Protein AF-A0A9E3D765-F1 (afdb_monomer_lite)

Secondary structure (DSSP, 8-state):
-EEEEE-TTT--EEEEEESSS-TTSEEEEEE--GGG---TTHHHHHHHHHHHHTT--TT--EEEEEEEEE-GGG--SSTTS--SSSSSSTT--EEEEEEEEEEE--

Radius of gyration: 13.29 Å; chains: 1; bounding box: 36×24×35 Å

Sequence (106 aa):
MLQAKCEGDDGDFHIDLADSADATTCAVVEVPNPTYISDTTLQPMVAAAEQTAKQLSPGDSITVSGQLFYDMTHGGGASPGGGRGKGYCAQSLWEVHPIFNISKNS

Foldseek 3Di:
DWDWDQDPPQRKIWIWDAPDLDLQRIEIEILGDLVPDPPPVQSVLSVVQVVVRVVDDPPWDKDWDADKDFACVQADDAPPGGDPDDDSNRNGRIYGPPTRDMDTDD

pLDDT: mean 82.21, std 12.6, range [52.28, 97.5]

Structure (mmCIF, N/CA/C/O backbone):
data_AF-A0A9E3D765-F1
#
_entry.id   AF-A0A9E3D765-F1
#
loop_
_atom_site.group_PDB
_atom_site.id
_atom_site.type_symbol
_atom_site.label_atom_id
_atom_site.label_alt_id
_atom_site.label_comp_id
_atom_site.label_asym_id
_atom_site.label_entity_id
_atom_site.label_seq_id
_atom_site.pdbx_PDB_ins_code
_atom_site.Cartn_x
_atom_site.Cartn_y
_atom_site.Cartn_z
_atom_site.occupanc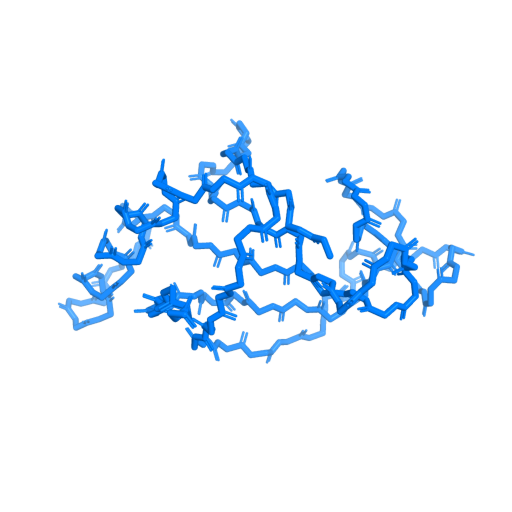y
_atom_site.B_iso_or_equiv
_atom_site.auth_seq_id
_atom_site.auth_comp_id
_atom_site.auth_asym_id
_atom_site.auth_atom_id
_atom_site.pdbx_PDB_model_num
ATOM 1 N N . MET A 1 1 ? 10.706 -4.260 7.281 1.00 52.28 1 MET A N 1
ATOM 2 C CA . MET A 1 1 ? 10.862 -2.821 7.602 1.00 52.28 1 MET A CA 1
ATOM 3 C C . MET A 1 1 ? 9.882 -2.031 6.750 1.00 52.28 1 MET A C 1
ATOM 5 O O . MET A 1 1 ? 9.736 -2.383 5.590 1.00 52.28 1 MET A O 1
ATOM 9 N N . LEU A 1 2 ? 9.208 -1.023 7.312 1.00 56.59 2 LEU A N 1
ATOM 10 C CA . LEU A 1 2 ? 8.271 -0.174 6.566 1.00 56.59 2 LEU A CA 1
ATOM 11 C C . LEU A 1 2 ? 8.946 1.142 6.159 1.00 56.59 2 LEU A C 1
ATOM 13 O O . LEU A 1 2 ? 9.566 1.782 7.008 1.00 56.59 2 LEU A O 1
ATOM 17 N N . GLN A 1 3 ? 8.814 1.554 4.899 1.00 64.38 3 GLN A N 1
ATOM 18 C CA . GLN A 1 3 ? 9.042 2.938 4.457 1.00 64.38 3 GLN A CA 1
ATOM 19 C C . GLN A 1 3 ? 7.765 3.450 3.796 1.00 64.38 3 GLN A C 1
ATOM 21 O O . GLN A 1 3 ? 7.102 2.683 3.113 1.00 64.38 3 GLN A O 1
ATOM 26 N N . ALA A 1 4 ? 7.408 4.715 4.017 1.00 62.38 4 ALA A N 1
ATOM 27 C CA . ALA A 1 4 ? 6.152 5.296 3.548 1.00 62.38 4 ALA A CA 1
ATOM 28 C C . ALA A 1 4 ? 6.368 6.727 3.035 1.00 62.38 4 ALA A C 1
ATOM 30 O O . ALA A 1 4 ? 6.980 7.539 3.736 1.00 62.38 4 ALA A O 1
ATOM 31 N N . LYS A 1 5 ? 5.868 7.043 1.835 1.00 71.19 5 LYS A N 1
ATOM 32 C CA . LYS A 1 5 ? 5.895 8.397 1.253 1.00 71.19 5 LYS A CA 1
ATOM 33 C C . LYS A 1 5 ? 4.769 8.600 0.236 1.00 71.19 5 LYS A C 1
ATOM 35 O O . LYS A 1 5 ? 4.377 7.664 -0.444 1.00 71.19 5 LYS A O 1
ATOM 40 N N . CYS A 1 6 ? 4.307 9.838 0.078 1.00 65.38 6 CYS A N 1
ATOM 41 C CA . CYS A 1 6 ? 3.569 10.227 -1.126 1.00 65.38 6 CYS A CA 1
ATOM 42 C C . CYS A 1 6 ? 4.545 10.348 -2.302 1.00 65.38 6 CYS A C 1
ATOM 44 O O . CYS A 1 6 ? 5.559 11.045 -2.169 1.00 65.38 6 CYS A O 1
ATOM 46 N N . GLU A 1 7 ? 4.245 9.728 -3.440 1.00 65.38 7 GLU A N 1
ATOM 47 C CA . GLU A 1 7 ? 4.958 10.004 -4.686 1.00 65.38 7 GLU A CA 1
ATOM 48 C C . GLU A 1 7 ? 4.422 11.290 -5.322 1.00 65.38 7 GLU A C 1
ATOM 50 O O . GLU A 1 7 ? 3.224 11.566 -5.349 1.00 65.38 7 GLU A O 1
ATOM 55 N N . GLY A 1 8 ? 5.340 12.138 -5.785 1.00 55.25 8 GLY A N 1
ATOM 56 C CA . GLY A 1 8 ? 5.008 13.471 -6.294 1.00 55.25 8 GLY A CA 1
ATOM 57 C C . GLY A 1 8 ? 4.442 13.494 -7.716 1.00 55.25 8 GLY A C 1
ATOM 58 O O . GLY A 1 8 ? 3.950 14.542 -8.130 1.00 55.25 8 GLY A O 1
ATOM 59 N N . ASP A 1 9 ? 4.529 12.382 -8.451 1.00 63.19 9 ASP A N 1
ATOM 60 C CA . ASP A 1 9 ? 4.222 12.333 -9.885 1.00 63.19 9 ASP A CA 1
ATOM 61 C C . ASP A 1 9 ? 2.773 11.871 -10.170 1.00 63.19 9 ASP A C 1
ATOM 63 O O . ASP A 1 9 ? 2.154 12.372 -11.109 1.00 63.19 9 ASP A O 1
ATOM 67 N N . ASP A 1 10 ? 2.198 10.995 -9.338 1.00 67.00 10 ASP A N 1
ATOM 68 C CA . ASP A 1 10 ? 0.809 10.495 -9.424 1.00 67.00 10 ASP A CA 1
ATOM 69 C C . ASP A 1 10 ? -0.035 10.812 -8.172 1.00 67.00 10 ASP A C 1
ATOM 71 O O . ASP A 1 10 ? -1.263 10.887 -8.255 1.00 67.00 10 ASP A O 1
ATOM 75 N N . GLY A 1 11 ? 0.601 11.133 -7.041 1.00 73.94 11 GLY A N 1
ATOM 76 C CA . GLY A 1 11 ? -0.072 11.449 -5.782 1.00 73.94 11 GLY A CA 1
ATOM 77 C C . GLY A 1 11 ? -0.453 10.218 -4.963 1.00 73.94 11 GLY A C 1
ATOM 78 O O . GLY A 1 11 ? -1.200 10.362 -3.990 1.00 73.94 11 GLY A O 1
ATOM 79 N N . ASP A 1 12 ? 0.058 9.046 -5.331 1.00 84.62 12 ASP A N 1
ATOM 80 C CA . ASP A 1 12 ? -0.191 7.803 -4.619 1.00 84.62 12 ASP A CA 1
ATOM 81 C C . ASP A 1 12 ? 0.685 7.716 -3.363 1.00 84.62 12 ASP A C 1
ATOM 83 O O . ASP A 1 12 ? 1.765 8.310 -3.253 1.00 84.62 12 ASP A O 1
ATOM 87 N N . PHE A 1 13 ? 0.194 7.008 -2.348 1.00 87.38 13 PHE A N 1
ATOM 88 C CA . PHE A 1 13 ? 0.931 6.772 -1.114 1.00 87.38 13 PHE A CA 1
ATOM 89 C C . PHE A 1 13 ? 1.648 5.426 -1.199 1.00 87.38 13 PHE A C 1
ATOM 91 O O . PHE A 1 13 ? 1.029 4.376 -1.019 1.00 87.38 13 PHE A O 1
ATOM 98 N N . HIS A 1 14 ? 2.954 5.467 -1.451 1.00 88.38 14 HIS A N 1
ATOM 99 C CA . HIS A 1 14 ? 3.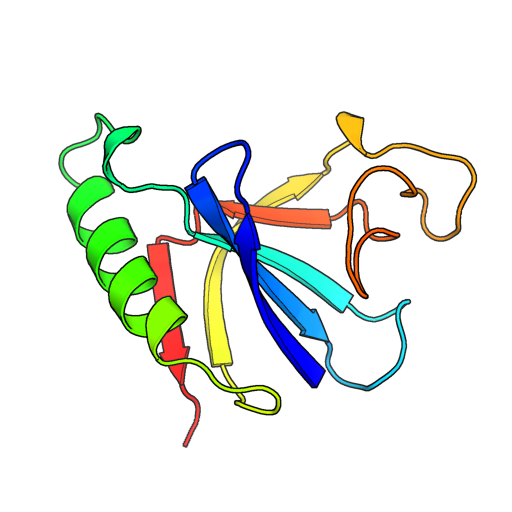816 4.294 -1.558 1.00 88.38 14 HIS A CA 1
ATOM 100 C C . HIS A 1 14 ? 4.267 3.807 -0.193 1.00 88.38 14 HIS A C 1
ATOM 102 O O . HIS A 1 14 ? 4.727 4.588 0.649 1.00 88.38 14 HIS A O 1
ATOM 108 N N . ILE A 1 15 ? 4.182 2.494 -0.004 1.00 88.00 15 ILE A N 1
ATOM 109 C CA . ILE A 1 15 ? 4.649 1.795 1.182 1.00 88.00 15 ILE A CA 1
ATOM 110 C C . ILE A 1 15 ? 5.524 0.617 0.739 1.00 88.00 15 ILE A C 1
ATOM 112 O O . ILE A 1 15 ? 5.055 -0.309 0.080 1.00 88.00 15 ILE A O 1
ATOM 116 N N . ASP A 1 16 ? 6.785 0.617 1.161 1.00 87.75 16 ASP A N 1
ATOM 117 C CA . ASP A 1 16 ? 7.657 -0.554 1.063 1.00 87.75 16 ASP A CA 1
ATOM 118 C C . ASP A 1 16 ? 7.336 -1.484 2.241 1.00 87.75 16 ASP A C 1
ATOM 120 O O . ASP A 1 16 ? 7.602 -1.136 3.398 1.00 87.75 16 ASP A O 1
ATOM 124 N N . LEU A 1 17 ? 6.761 -2.659 1.969 1.00 85.94 17 LEU A N 1
ATOM 125 C CA . LEU A 1 17 ? 6.439 -3.666 2.979 1.00 85.94 17 LEU A CA 1
ATOM 126 C C . LEU A 1 17 ? 7.439 -4.823 2.902 1.00 85.94 17 LEU A C 1
ATOM 128 O O . LEU A 1 17 ? 7.473 -5.566 1.926 1.00 85.94 17 LEU A O 1
ATOM 132 N N . ALA A 1 18 ? 8.235 -4.999 3.955 1.00 82.31 18 ALA A N 1
ATOM 133 C CA . ALA A 1 18 ? 9.206 -6.087 4.061 1.00 82.31 18 ALA A CA 1
ATOM 134 C C . ALA A 1 18 ? 9.099 -6.798 5.415 1.00 82.31 18 ALA A C 1
ATOM 136 O O . ALA A 1 18 ? 8.920 -6.140 6.449 1.00 82.31 18 ALA A O 1
ATOM 137 N N . ASP A 1 19 ? 9.291 -8.116 5.431 1.00 76.62 19 ASP A N 1
ATOM 138 C CA . ASP A 1 19 ? 9.378 -8.917 6.664 1.00 76.62 19 ASP A CA 1
ATOM 139 C C . ASP A 1 19 ? 10.695 -8.691 7.431 1.00 76.62 19 ASP A C 1
ATOM 141 O O . ASP A 1 19 ? 10.783 -8.897 8.641 1.00 76.62 19 ASP A O 1
ATOM 145 N N . SER A 1 20 ? 11.712 -8.195 6.732 1.00 69.94 20 SER A N 1
ATOM 146 C CA . SER A 1 20 ? 13.058 -7.966 7.233 1.00 69.94 20 SER A CA 1
ATOM 147 C C . SER A 1 20 ? 13.674 -6.729 6.568 1.00 69.94 20 SER A C 1
ATOM 149 O O . SER A 1 20 ? 12.967 -5.889 6.002 1.00 69.94 20 SER A O 1
ATOM 151 N N . ALA A 1 21 ? 14.985 -6.558 6.720 1.00 64.69 21 ALA A N 1
ATOM 152 C CA . ALA A 1 21 ? 15.779 -5.593 5.968 1.00 64.69 21 ALA A CA 1
ATOM 153 C C . ALA A 1 21 ? 16.480 -6.289 4.789 1.00 64.69 21 ALA A C 1
ATOM 155 O O . ALA A 1 21 ? 17.633 -5.983 4.508 1.00 64.69 21 ALA A O 1
ATOM 156 N N . ASP A 1 22 ? 15.805 -7.231 4.119 1.00 66.25 22 ASP A N 1
ATOM 157 C CA . ASP A 1 22 ? 16.229 -7.847 2.856 1.00 66.25 22 ASP A CA 1
ATOM 158 C C . ASP A 1 22 ? 15.300 -7.374 1.722 1.00 66.25 22 ASP A C 1
ATOM 160 O O . ASP A 1 22 ? 14.079 -7.373 1.860 1.00 66.25 22 ASP A O 1
ATOM 164 N N . ALA A 1 23 ? 15.884 -6.860 0.637 1.00 60.25 23 ALA A N 1
ATOM 165 C CA . ALA A 1 23 ? 15.156 -6.265 -0.485 1.00 60.25 23 ALA A CA 1
ATOM 166 C C . ALA A 1 23 ? 14.540 -7.338 -1.394 1.00 60.25 23 ALA A C 1
ATOM 168 O O . ALA A 1 23 ? 13.721 -7.036 -2.257 1.00 60.25 23 ALA A O 1
ATOM 169 N N . THR A 1 24 ? 14.923 -8.602 -1.196 1.00 66.62 24 THR A N 1
ATOM 170 C CA . THR A 1 24 ? 14.377 -9.749 -1.926 1.00 66.62 24 THR A CA 1
ATOM 171 C C . THR A 1 24 ? 13.093 -10.305 -1.307 1.00 66.62 24 THR A C 1
ATOM 173 O O . THR A 1 24 ? 12.388 -11.069 -1.964 1.00 66.62 24 THR A O 1
ATOM 176 N N . THR A 1 25 ? 12.752 -9.901 -0.078 1.00 76.12 25 THR A N 1
ATOM 177 C CA . THR A 1 25 ? 11.553 -10.342 0.657 1.00 76.12 25 THR A CA 1
ATOM 178 C C . THR A 1 25 ? 10.572 -9.195 0.895 1.00 76.12 25 THR A C 1
ATOM 180 O O . THR A 1 25 ? 9.955 -9.078 1.960 1.00 76.12 25 THR A O 1
ATOM 183 N N . CYS A 1 26 ? 10.431 -8.314 -0.095 1.00 79.75 26 CYS A N 1
ATOM 184 C CA . CYS A 1 26 ? 9.594 -7.137 0.044 1.00 79.75 26 CYS A CA 1
ATOM 185 C C . CYS A 1 26 ? 8.691 -6.871 -1.159 1.00 79.75 26 CYS A C 1
ATOM 187 O O . CYS A 1 26 ? 8.961 -7.312 -2.275 1.00 79.75 26 CYS A O 1
ATOM 189 N N . ALA A 1 27 ? 7.589 -6.174 -0.897 1.00 82.75 27 ALA A N 1
ATOM 190 C CA . ALA A 1 27 ? 6.581 -5.797 -1.874 1.00 82.75 27 ALA A CA 1
ATOM 191 C C . ALA A 1 27 ? 6.309 -4.296 -1.775 1.00 82.75 27 ALA A C 1
ATOM 193 O O . ALA A 1 27 ? 6.286 -3.736 -0.674 1.00 82.75 27 ALA A O 1
ATOM 194 N N . VAL A 1 28 ? 6.077 -3.664 -2.923 1.00 86.44 28 VAL A N 1
ATOM 195 C CA . VAL A 1 28 ? 5.534 -2.306 -2.973 1.00 86.44 28 VAL A CA 1
ATOM 196 C C . VAL A 1 28 ? 4.020 -2.415 -2.827 1.00 86.44 28 VAL A C 1
ATOM 198 O O . VAL A 1 28 ? 3.376 -3.256 -3.461 1.00 86.44 28 VAL A O 1
ATOM 201 N N . VAL A 1 29 ? 3.443 -1.608 -1.945 1.00 90.81 29 VAL A N 1
ATOM 202 C CA . VAL A 1 29 ? 1.992 -1.495 -1.809 1.00 90.81 29 VAL A CA 1
ATOM 203 C C . VAL A 1 29 ? 1.603 -0.028 -1.847 1.00 90.81 29 VAL A C 1
ATOM 205 O O . VAL A 1 29 ? 2.255 0.807 -1.219 1.00 90.81 29 VAL A O 1
ATOM 208 N N . GLU A 1 30 ? 0.546 0.293 -2.586 1.00 91.50 30 GLU A N 1
ATOM 209 C CA . GLU A 1 30 ? 0.222 1.683 -2.905 1.00 91.50 30 GLU A CA 1
ATOM 210 C C . GLU A 1 30 ? -1.247 1.974 -2.617 1.00 91.50 30 GLU A C 1
ATOM 212 O O . GLU A 1 30 ? -2.160 1.241 -3.020 1.00 91.50 30 GLU A O 1
ATOM 217 N N . VAL A 1 31 ? -1.480 3.063 -1.886 1.00 93.81 31 VAL A N 1
ATOM 218 C CA . VAL A 1 31 ? -2.817 3.639 -1.755 1.00 93.81 31 VAL A CA 1
ATOM 219 C C . VAL A 1 31 ? -2.964 4.690 -2.844 1.00 93.81 31 VAL A C 1
ATOM 221 O O . VAL A 1 31 ? -2.285 5.717 -2.757 1.00 93.81 31 VAL A O 1
ATOM 224 N N . PRO A 1 32 ? -3.835 4.485 -3.842 1.00 92.31 32 PRO A N 1
ATOM 225 C CA . PRO A 1 32 ? -4.008 5.481 -4.881 1.00 92.31 32 PRO A CA 1
ATOM 226 C C . PRO A 1 32 ? -4.614 6.764 -4.325 1.00 92.31 32 PRO A C 1
ATOM 228 O O . PRO A 1 32 ? -5.382 6.745 -3.355 1.00 92.31 32 PRO A O 1
ATOM 231 N N . ASN A 1 33 ? -4.353 7.879 -4.998 1.00 90.75 33 ASN A N 1
ATOM 232 C CA . ASN A 1 33 ? -5.053 9.121 -4.722 1.00 90.75 33 ASN A CA 1
ATOM 233 C C . ASN A 1 33 ? -6.574 8.925 -4.939 1.00 90.75 33 ASN A C 1
ATOM 235 O O . ASN A 1 33 ? -7.018 8.680 -6.069 1.00 90.75 33 ASN A O 1
ATOM 239 N N . PRO A 1 34 ? -7.414 9.091 -3.894 1.00 91.50 34 PRO A N 1
ATOM 240 C CA . PRO A 1 34 ? -8.849 8.817 -3.985 1.00 91.50 34 PRO A CA 1
ATOM 241 C C . PRO A 1 34 ? -9.586 9.671 -5.024 1.00 91.50 34 PRO A C 1
ATOM 243 O O . PRO A 1 34 ? -10.707 9.338 -5.400 1.00 91.50 34 PRO A O 1
ATOM 246 N N . THR A 1 35 ? -9.000 10.785 -5.479 1.00 91.12 35 THR A N 1
ATOM 247 C CA . THR A 1 35 ? -9.599 11.653 -6.506 1.00 91.12 35 THR A CA 1
ATOM 248 C C . THR A 1 35 ? -9.635 11.020 -7.897 1.00 91.12 35 THR A C 1
ATOM 250 O O . THR A 1 35 ? -10.459 11.429 -8.714 1.00 91.12 35 THR A O 1
ATOM 253 N N . TYR A 1 36 ? -8.812 9.997 -8.160 1.00 89.94 36 TYR A N 1
ATOM 254 C CA . TYR A 1 36 ? -8.818 9.258 -9.427 1.00 89.94 36 TYR A CA 1
ATOM 255 C C . TYR A 1 36 ? -9.763 8.049 -9.428 1.00 89.94 36 TYR A C 1
ATOM 257 O O . TYR A 1 36 ? -9.918 7.389 -10.456 1.00 89.94 36 TYR A O 1
ATOM 265 N N . ILE A 1 37 ? -10.440 7.763 -8.310 1.00 91.94 37 ILE A N 1
ATOM 266 C CA . ILE A 1 37 ? -11.376 6.641 -8.200 1.00 91.94 37 ILE A CA 1
ATOM 267 C C . ILE A 1 37 ? -12.802 7.134 -8.427 1.00 91.94 37 ILE A C 1
ATOM 269 O O . ILE A 1 37 ? -13.377 7.839 -7.601 1.00 91.94 37 ILE A O 1
ATOM 273 N N . SER A 1 38 ? -13.392 6.725 -9.550 1.00 95.25 38 SER A N 1
ATOM 274 C CA . SER A 1 38 ? -14.784 7.038 -9.898 1.00 95.25 38 SER A CA 1
ATOM 275 C C . SER A 1 38 ? -15.805 6.092 -9.261 1.00 95.25 38 SER A C 1
ATOM 277 O O . SER A 1 38 ? -16.982 6.440 -9.160 1.00 95.25 38 SER A O 1
ATOM 279 N N . ASP A 1 39 ? -15.374 4.904 -8.830 1.00 96.19 39 ASP A N 1
ATOM 280 C CA . ASP A 1 39 ? -16.235 3.927 -8.169 1.00 96.19 39 ASP A CA 1
ATOM 281 C C . ASP A 1 39 ? -16.641 4.425 -6.773 1.00 96.19 39 ASP A C 1
ATOM 283 O O . ASP A 1 39 ? -15.816 4.567 -5.870 1.00 96.19 39 ASP A O 1
ATOM 287 N N . THR A 1 40 ? -17.938 4.675 -6.586 1.00 96.25 40 THR A N 1
ATOM 288 C CA . THR A 1 40 ? -18.486 5.269 -5.358 1.00 96.25 40 THR A CA 1
ATOM 289 C C . THR A 1 40 ? -18.427 4.354 -4.136 1.00 96.25 40 THR A C 1
ATOM 291 O O . THR A 1 40 ? -18.629 4.822 -3.018 1.00 96.25 40 THR A O 1
ATOM 294 N N . THR A 1 41 ? -18.194 3.056 -4.325 1.00 95.56 41 THR A N 1
ATOM 295 C CA . THR A 1 41 ? -18.036 2.088 -3.236 1.00 95.56 41 THR A CA 1
ATOM 296 C C . THR A 1 41 ? -16.572 1.966 -2.832 1.00 95.56 41 THR A C 1
ATOM 298 O O . THR A 1 41 ? -16.269 1.975 -1.641 1.00 95.56 41 THR A O 1
ATOM 301 N N . LEU A 1 42 ? -15.660 1.908 -3.802 1.00 94.75 42 LEU A N 1
ATOM 302 C CA . LEU A 1 42 ? -14.226 1.779 -3.554 1.00 94.75 42 LEU A CA 1
ATOM 303 C C . LEU A 1 42 ? -13.599 3.086 -3.053 1.00 94.75 42 LEU A C 1
ATOM 305 O O . LEU A 1 42 ? -12.755 3.058 -2.158 1.00 94.75 42 LEU A O 1
ATOM 309 N N . GLN A 1 43 ? -14.026 4.229 -3.594 1.00 96.31 43 GLN A N 1
ATOM 310 C CA . GLN A 1 43 ? -13.466 5.540 -3.262 1.00 96.31 43 GLN A CA 1
ATOM 311 C C . GLN A 1 43 ? -13.415 5.827 -1.749 1.00 96.31 43 GLN A C 1
ATOM 313 O O . GLN A 1 43 ? -12.332 6.169 -1.268 1.00 96.31 43 GLN A O 1
ATOM 318 N N . PRO A 1 44 ? -14.499 5.654 -0.961 1.00 97.44 44 PRO A N 1
ATOM 319 C CA . PRO A 1 44 ? -14.443 5.929 0.475 1.00 97.44 44 PRO A CA 1
ATOM 320 C C . PRO A 1 44 ? -13.525 4.961 1.233 1.00 97.44 44 PRO A C 1
ATOM 322 O O . PRO A 1 44 ? -12.933 5.348 2.240 1.00 97.44 44 PRO A O 1
ATOM 325 N N . MET A 1 45 ? -13.374 3.721 0.756 1.00 97.50 45 MET A N 1
ATOM 326 C CA . MET A 1 45 ? -12.473 2.734 1.362 1.00 97.50 45 MET A CA 1
ATOM 327 C C . MET A 1 45 ? -11.011 3.136 1.160 1.00 97.50 45 MET A C 1
ATOM 329 O O . MET A 1 45 ? -10.237 3.179 2.114 1.00 97.50 45 MET A O 1
ATOM 333 N N . VAL A 1 46 ? -10.652 3.524 -0.065 1.00 96.44 46 VAL A N 1
ATOM 334 C CA . VAL A 1 46 ? -9.315 4.042 -0.377 1.00 96.44 46 VAL A CA 1
ATOM 335 C C . VAL A 1 46 ? -9.044 5.345 0.370 1.00 96.44 46 VAL A C 1
ATOM 337 O O . VAL A 1 46 ? -7.970 5.498 0.939 1.00 96.44 46 VAL A O 1
ATOM 340 N N . ALA A 1 47 ? -10.015 6.258 0.456 1.00 95.38 47 ALA A N 1
ATOM 341 C CA . ALA A 1 47 ? -9.858 7.488 1.231 1.00 95.38 47 ALA A CA 1
ATOM 342 C C . ALA A 1 47 ? -9.563 7.200 2.711 1.00 95.38 47 ALA A C 1
ATOM 344 O O . ALA A 1 47 ? -8.694 7.840 3.300 1.00 95.38 47 ALA A O 1
ATOM 345 N N . ALA A 1 48 ? -10.234 6.213 3.313 1.00 96.50 48 ALA A N 1
ATOM 346 C CA . ALA A 1 48 ? -9.932 5.781 4.675 1.00 96.50 48 ALA A CA 1
ATOM 347 C C . ALA A 1 48 ? -8.525 5.166 4.788 1.00 96.50 48 ALA A C 1
ATOM 349 O O . ALA A 1 48 ? -7.774 5.531 5.694 1.00 96.50 48 ALA A O 1
ATOM 350 N N . ALA A 1 49 ? -8.145 4.294 3.847 1.00 95.94 49 ALA A N 1
ATOM 351 C CA . ALA A 1 49 ? -6.807 3.709 3.790 1.00 95.94 49 ALA A CA 1
ATOM 352 C C . ALA A 1 49 ? -5.716 4.785 3.665 1.00 95.94 49 ALA A C 1
ATOM 354 O O . ALA A 1 49 ? -4.704 4.705 4.354 1.00 95.94 49 ALA A O 1
ATOM 355 N N . GLU A 1 50 ? -5.943 5.829 2.866 1.00 94.31 50 GLU A N 1
ATOM 356 C CA . GLU A 1 50 ? -5.016 6.949 2.678 1.00 94.31 50 GLU A CA 1
ATOM 357 C C . GLU A 1 50 ? -4.799 7.719 3.992 1.00 94.31 50 GLU A C 1
ATOM 359 O O . GLU A 1 50 ? -3.669 8.065 4.342 1.00 94.31 50 GLU A O 1
ATOM 364 N N . GLN A 1 51 ? -5.865 7.942 4.770 1.00 94.12 51 GLN A N 1
ATOM 365 C CA . GLN A 1 51 ? -5.749 8.565 6.093 1.00 94.12 51 GLN A CA 1
ATOM 366 C C . GLN A 1 51 ? -4.938 7.703 7.066 1.00 94.12 51 GLN A C 1
ATOM 368 O O . GLN A 1 51 ? -4.132 8.242 7.825 1.00 94.12 51 GLN A O 1
ATOM 373 N N . THR A 1 52 ? -5.108 6.378 7.040 1.00 94.31 52 THR A N 1
ATOM 374 C CA . THR A 1 52 ? -4.285 5.462 7.844 1.00 94.31 52 THR A CA 1
ATOM 375 C C . THR A 1 52 ? -2.832 5.458 7.375 1.00 94.31 52 THR A C 1
ATOM 377 O O . THR A 1 52 ? -1.928 5.521 8.207 1.00 94.31 52 THR A O 1
ATOM 380 N N . ALA A 1 53 ? -2.600 5.440 6.061 1.00 91.69 53 ALA A N 1
ATOM 381 C CA . ALA A 1 53 ? -1.275 5.434 5.449 1.00 91.69 53 ALA A CA 1
ATOM 382 C C . ALA A 1 53 ? -0.446 6.657 5.879 1.00 91.69 53 ALA A C 1
ATOM 384 O O . ALA A 1 53 ? 0.692 6.519 6.327 1.00 91.69 53 ALA A O 1
ATOM 385 N N . LYS A 1 54 ? -1.066 7.846 5.880 1.00 90.19 54 LYS A N 1
ATOM 386 C CA . LYS A 1 54 ? -0.469 9.111 6.352 1.00 90.19 54 LYS A CA 1
ATOM 387 C C . LYS A 1 54 ? -0.043 9.097 7.826 1.00 90.19 54 LYS A C 1
ATOM 389 O O . LYS A 1 54 ? 0.727 9.958 8.241 1.00 90.19 54 LYS A O 1
ATOM 394 N N . GLN A 1 55 ? -0.544 8.152 8.621 1.00 91.88 55 GLN A N 1
ATOM 395 C CA . GLN A 1 55 ? -0.213 7.991 10.040 1.00 91.88 55 GLN A CA 1
ATOM 396 C C . GLN A 1 55 ? 0.789 6.857 10.296 1.00 91.88 55 GLN A C 1
ATOM 398 O O . GLN A 1 55 ? 1.119 6.580 11.456 1.00 91.88 55 GLN A O 1
ATOM 403 N N . LEU A 1 56 ? 1.242 6.153 9.257 1.00 89.88 56 LEU A N 1
ATOM 404 C CA . LEU A 1 56 ? 2.254 5.112 9.393 1.00 89.88 56 LEU A CA 1
ATOM 405 C C . LEU A 1 56 ? 3.624 5.728 9.680 1.00 89.88 56 LEU A C 1
ATOM 407 O O . LEU A 1 56 ? 3.960 6.815 9.217 1.00 89.88 56 LEU A O 1
ATOM 411 N N . SER A 1 57 ? 4.423 5.014 10.458 1.00 88.31 57 SER A N 1
ATOM 412 C CA . SER A 1 57 ? 5.816 5.339 10.742 1.00 88.31 57 SER A CA 1
ATOM 413 C C . SER A 1 57 ? 6.714 4.164 10.370 1.00 88.31 57 SER A C 1
ATOM 415 O O . SER A 1 57 ? 6.281 3.010 10.453 1.00 88.31 57 SER A O 1
ATOM 417 N N . PRO A 1 58 ? 7.975 4.414 9.973 1.00 84.00 58 PRO A N 1
ATOM 418 C CA . PRO A 1 58 ? 8.907 3.334 9.703 1.00 84.00 58 PRO A CA 1
ATOM 419 C C . PRO A 1 58 ? 9.014 2.353 10.873 1.00 84.00 58 PRO A C 1
ATOM 421 O O . PRO A 1 58 ? 9.238 2.755 12.012 1.00 84.00 58 PRO A O 1
ATOM 424 N N . GLY A 1 59 ? 8.861 1.063 10.575 1.00 83.06 59 GLY A N 1
ATOM 425 C CA . GLY A 1 59 ? 8.856 -0.009 11.576 1.00 83.06 59 GLY A CA 1
ATOM 426 C C . GLY A 1 59 ? 7.471 -0.424 12.078 1.00 83.06 59 GLY A C 1
ATOM 427 O O . GLY A 1 59 ? 7.383 -1.452 12.747 1.00 83.06 59 GLY A O 1
ATOM 428 N N . ASP A 1 60 ? 6.404 0.297 11.719 1.00 88.88 60 ASP A N 1
ATOM 429 C CA . ASP A 1 60 ? 5.038 -0.148 11.999 1.00 88.88 60 ASP A CA 1
ATOM 430 C C . ASP A 1 60 ? 4.769 -1.519 11.363 1.00 88.88 60 ASP A C 1
ATOM 432 O O . ASP A 1 60 ? 5.084 -1.764 10.195 1.00 88.88 60 ASP A O 1
ATOM 436 N N . SER A 1 61 ? 4.145 -2.406 12.139 1.00 90.12 61 SER A N 1
ATOM 437 C CA . SER A 1 61 ? 3.594 -3.660 11.634 1.00 90.12 61 SER A CA 1
ATOM 438 C C . SER A 1 61 ? 2.174 -3.403 11.153 1.00 90.12 61 SER A C 1
ATOM 440 O O . SER A 1 61 ? 1.337 -2.906 11.909 1.00 90.12 61 SER A O 1
ATOM 442 N N . ILE A 1 62 ? 1.897 -3.719 9.891 1.00 91.88 62 ILE A N 1
ATOM 443 C CA . ILE A 1 62 ? 0.595 -3.478 9.273 1.00 91.88 62 ILE A CA 1
ATOM 444 C C . ILE A 1 62 ? 0.105 -4.714 8.531 1.00 91.88 62 ILE A C 1
ATOM 446 O O . ILE A 1 62 ? 0.887 -5.554 8.091 1.00 91.88 62 ILE A O 1
ATOM 450 N N . THR A 1 63 ? -1.206 -4.783 8.360 1.00 94.12 63 THR A N 1
ATOM 451 C CA . THR A 1 63 ? -1.875 -5.667 7.411 1.00 94.12 63 THR A CA 1
ATOM 452 C C . THR A 1 63 ? -2.570 -4.795 6.376 1.00 94.12 63 THR A C 1
ATOM 454 O O . THR A 1 63 ? -3.204 -3.798 6.726 1.00 94.12 63 THR A O 1
ATOM 457 N N . VAL A 1 64 ? -2.453 -5.165 5.103 1.00 94.38 64 VAL A N 1
ATOM 458 C CA . VAL A 1 64 ? -3.078 -4.443 3.991 1.00 94.38 64 VAL A CA 1
ATOM 459 C C . VAL A 1 64 ? -4.025 -5.357 3.223 1.00 94.38 64 VAL A C 1
ATOM 461 O O . VAL A 1 64 ? -3.871 -6.579 3.220 1.00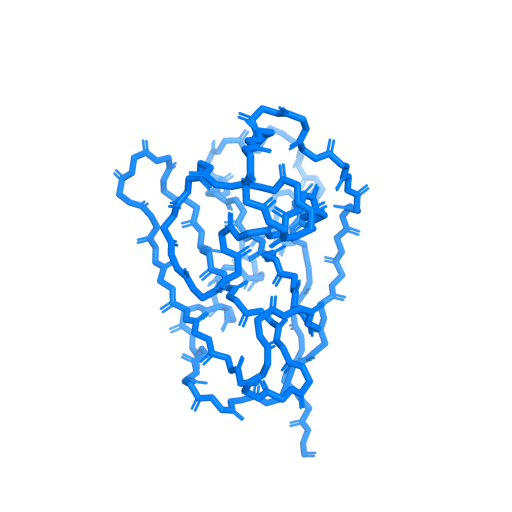 94.38 64 VAL A O 1
ATOM 464 N N . SER A 1 65 ? -5.024 -4.776 2.569 1.00 96.31 65 SER A N 1
ATOM 465 C CA . SER A 1 65 ? -5.863 -5.479 1.596 1.00 96.31 65 SER A CA 1
ATOM 466 C C . SER A 1 65 ? -5.972 -4.656 0.324 1.00 96.31 65 SER A C 1
ATOM 468 O O . SER A 1 65 ? -6.222 -3.449 0.369 1.00 96.31 65 SER A O 1
ATOM 470 N N . GLY A 1 66 ? -5.789 -5.328 -0.805 1.00 94.94 66 GLY A N 1
ATOM 471 C CA . GLY A 1 66 ? -5.791 -4.716 -2.121 1.00 94.94 66 GLY A CA 1
ATOM 472 C C . GLY A 1 66 ? -5.713 -5.756 -3.227 1.00 94.94 66 GLY A C 1
ATOM 473 O O . GLY A 1 66 ? -5.800 -6.962 -2.973 1.00 94.94 66 GLY A O 1
ATOM 474 N N . GLN A 1 67 ? -5.551 -5.279 -4.455 1.00 93.69 67 GLN A N 1
ATOM 475 C CA . GLN A 1 67 ? -5.360 -6.131 -5.621 1.00 93.69 67 GLN A CA 1
ATOM 476 C C . GLN A 1 67 ? -3.871 -6.369 -5.871 1.00 93.69 67 GLN A C 1
ATOM 478 O O . GLN A 1 67 ? -3.121 -5.423 -6.074 1.00 93.69 67 GLN A O 1
ATOM 483 N N . LEU A 1 68 ? -3.456 -7.636 -5.880 1.00 91.81 68 LEU A N 1
ATOM 484 C CA . LEU A 1 68 ? -2.113 -8.031 -6.303 1.00 91.81 68 LEU A CA 1
ATOM 485 C C . LEU A 1 68 ? -2.045 -8.054 -7.834 1.00 91.81 68 LEU A C 1
ATOM 487 O O . LEU A 1 68 ? -2.892 -8.680 -8.480 1.00 91.81 68 LEU A O 1
ATOM 491 N N . PHE A 1 69 ? -1.013 -7.448 -8.409 1.00 87.56 69 PHE A N 1
ATOM 492 C CA . PHE A 1 69 ? -0.675 -7.611 -9.820 1.00 87.56 69 PHE A CA 1
ATOM 493 C C . PHE A 1 69 ? 0.837 -7.678 -10.022 1.00 87.56 69 PHE A C 1
ATOM 495 O O . PHE A 1 69 ? 1.636 -7.443 -9.116 1.00 87.56 69 PHE A O 1
ATOM 502 N N . TYR A 1 70 ? 1.206 -8.084 -11.231 1.00 86.62 70 TYR A N 1
ATOM 503 C CA . TYR A 1 70 ? 2.584 -8.185 -11.670 1.00 86.62 70 TYR A CA 1
ATOM 504 C C . TYR A 1 70 ? 2.879 -7.032 -12.624 1.00 86.62 70 TYR A C 1
ATOM 506 O O . TYR A 1 70 ? 2.346 -7.005 -13.740 1.00 86.62 70 TYR A O 1
ATOM 514 N N . ASP A 1 71 ? 3.696 -6.079 -12.189 1.00 81.25 71 ASP A N 1
ATOM 515 C CA . ASP A 1 71 ? 3.988 -4.884 -12.963 1.00 81.25 71 ASP A CA 1
ATOM 516 C C . ASP A 1 71 ? 5.197 -5.073 -13.887 1.00 81.25 71 ASP A C 1
ATOM 518 O O . ASP A 1 71 ? 6.340 -4.738 -13.579 1.00 81.25 71 ASP A O 1
ATOM 522 N N . MET A 1 72 ? 4.940 -5.566 -15.098 1.00 79.06 72 MET A N 1
ATOM 523 C CA . MET A 1 72 ? 5.980 -5.663 -16.128 1.00 79.06 72 MET A CA 1
ATOM 524 C C . MET A 1 72 ? 6.503 -4.307 -16.610 1.00 79.06 72 MET A C 1
ATOM 526 O O . MET A 1 72 ? 7.553 -4.270 -17.256 1.00 79.06 72 MET A O 1
ATOM 530 N N . THR A 1 73 ? 5.823 -3.193 -16.325 1.00 75.56 73 THR A N 1
ATOM 531 C CA . THR A 1 73 ? 6.332 -1.863 -16.687 1.00 75.56 73 THR A CA 1
ATOM 532 C C . THR A 1 73 ? 7.544 -1.455 -15.846 1.00 75.56 73 THR A C 1
ATOM 534 O O . THR A 1 73 ? 8.340 -0.621 -16.303 1.00 75.56 73 THR A O 1
ATOM 537 N N . HIS A 1 74 ? 7.724 -2.115 -14.693 1.00 71.38 74 HIS A N 1
ATOM 538 C CA . HIS A 1 74 ? 8.896 -2.060 -13.824 1.00 71.38 74 HIS A CA 1
ATOM 539 C C . HIS A 1 74 ? 10.020 -3.038 -14.215 1.00 71.38 74 HIS A C 1
ATOM 541 O O . HIS A 1 74 ? 11.110 -2.981 -13.639 1.00 71.38 74 HIS A O 1
ATOM 547 N N . GLY A 1 75 ? 9.794 -3.877 -15.234 1.00 70.94 75 GLY A N 1
ATOM 548 C CA . GLY A 1 75 ? 10.745 -4.863 -15.748 1.00 70.94 75 GLY A CA 1
ATOM 549 C C . GLY A 1 75 ? 12.125 -4.283 -16.077 1.00 70.94 75 GLY A C 1
ATOM 550 O O . GLY A 1 75 ? 12.251 -3.311 -16.825 1.00 70.94 75 GLY A O 1
ATOM 551 N N . GLY A 1 76 ? 13.176 -4.915 -15.558 1.00 71.38 76 GLY A N 1
ATOM 552 C CA . GLY A 1 76 ? 14.569 -4.525 -15.733 1.00 71.38 76 GLY A CA 1
ATOM 553 C C 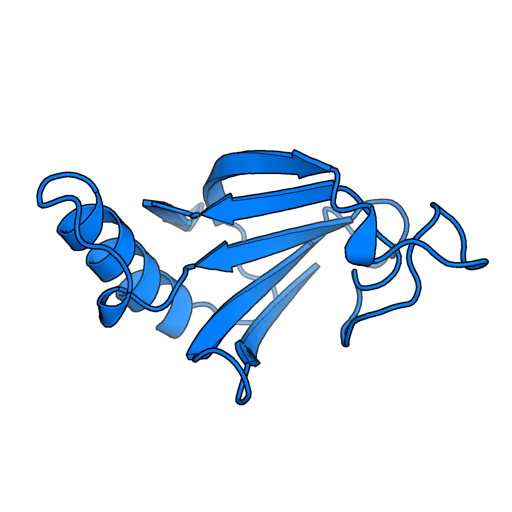. GLY A 1 76 ? 15.545 -5.680 -15.492 1.00 71.38 76 GLY A C 1
ATOM 554 O O . GLY A 1 76 ? 15.164 -6.830 -15.290 1.00 71.38 76 GLY A O 1
ATOM 555 N N . GLY A 1 77 ? 16.844 -5.382 -15.568 1.00 68.38 77 GLY A N 1
ATOM 556 C CA . GLY A 1 77 ? 17.909 -6.375 -15.376 1.00 68.38 77 GLY A CA 1
ATOM 557 C C . GLY A 1 77 ? 18.293 -6.633 -13.914 1.00 68.38 77 GLY A C 1
ATOM 558 O O . GLY A 1 77 ? 19.205 -7.422 -13.671 1.00 68.38 77 GLY A O 1
ATOM 559 N N . ALA A 1 78 ? 17.669 -5.951 -12.947 1.00 67.25 78 ALA A N 1
ATOM 560 C CA . ALA A 1 78 ? 17.940 -6.175 -11.529 1.00 67.25 78 ALA A CA 1
ATOM 561 C C . ALA A 1 78 ? 17.194 -7.426 -11.046 1.00 67.25 78 ALA A C 1
ATOM 563 O O . ALA A 1 78 ? 16.098 -7.707 -11.507 1.00 67.25 78 ALA A O 1
ATOM 564 N N . SER A 1 79 ? 17.764 -8.180 -10.109 1.00 57.22 79 SER A N 1
ATOM 565 C CA . SER A 1 79 ? 17.068 -9.296 -9.449 1.00 57.22 79 SER A CA 1
ATOM 566 C C . SER A 1 79 ? 16.097 -8.745 -8.397 1.00 57.22 79 SER A C 1
ATOM 568 O O . SER A 1 79 ? 16.544 -7.878 -7.650 1.00 57.22 79 SER A O 1
ATOM 570 N N . PRO A 1 80 ? 14.841 -9.226 -8.256 1.00 59.66 80 PRO A N 1
ATOM 571 C CA . PRO A 1 80 ? 14.163 -10.355 -8.929 1.00 59.66 80 PRO A CA 1
ATOM 572 C C . PRO A 1 80 ? 13.490 -10.064 -10.288 1.00 59.66 80 PRO A C 1
ATOM 574 O O . PRO A 1 80 ? 12.760 -10.910 -10.800 1.00 59.66 80 PRO A O 1
ATOM 577 N N . GLY A 1 81 ? 13.721 -8.906 -10.892 1.00 56.09 81 GLY A N 1
ATOM 578 C CA . GLY A 1 81 ? 13.247 -8.576 -12.239 1.00 56.09 81 GLY A CA 1
ATOM 579 C C . GLY A 1 81 ? 12.848 -7.112 -12.417 1.00 56.09 81 GLY A C 1
ATOM 580 O O . GLY A 1 81 ? 12.510 -6.733 -13.533 1.00 56.09 81 GLY A O 1
ATOM 581 N N . GLY A 1 82 ? 12.861 -6.307 -11.347 1.00 67.81 82 GLY A N 1
ATOM 582 C CA . GLY A 1 82 ? 12.546 -4.876 -11.367 1.00 67.81 82 GLY A CA 1
ATOM 583 C C . GLY A 1 82 ? 13.711 -3.975 -11.792 1.00 67.81 82 GLY A C 1
ATOM 584 O O . GLY A 1 82 ? 14.659 -4.396 -12.465 1.00 67.81 82 GLY A O 1
ATOM 585 N N . GLY A 1 83 ? 13.667 -2.711 -11.363 1.00 65.25 83 GLY A N 1
ATOM 586 C CA . GLY A 1 83 ? 14.729 -1.725 -11.613 1.00 65.25 83 GLY A CA 1
ATOM 587 C C . GLY A 1 83 ? 14.254 -0.390 -12.186 1.00 65.25 83 GLY A C 1
ATOM 588 O O . GLY A 1 83 ? 15.055 0.538 -12.313 1.00 65.25 83 GLY A O 1
ATOM 589 N N . ARG A 1 84 ? 12.965 -0.270 -12.505 1.00 65.38 84 ARG A N 1
ATOM 590 C CA . ARG A 1 84 ? 12.270 1.024 -12.556 1.00 65.38 84 ARG A CA 1
ATOM 591 C C . ARG A 1 84 ? 11.740 1.333 -11.140 1.00 65.38 84 ARG A C 1
ATOM 593 O O . ARG A 1 84 ? 11.658 0.420 -10.337 1.00 65.38 84 ARG A O 1
ATOM 600 N N . GLY A 1 85 ? 11.446 2.583 -10.789 1.00 66.94 85 GLY A N 1
ATOM 601 C CA . GLY A 1 85 ? 10.942 2.939 -9.447 1.00 66.94 85 GLY A CA 1
ATOM 602 C C . GLY A 1 85 ? 12.011 3.425 -8.453 1.00 66.94 85 GLY A C 1
ATOM 603 O O . GLY A 1 85 ? 13.212 3.428 -8.735 1.00 66.94 85 GLY A O 1
ATOM 604 N N . LYS A 1 86 ? 11.566 3.925 -7.294 1.00 67.56 86 LYS A N 1
ATOM 605 C CA . LYS A 1 86 ? 12.418 4.500 -6.237 1.00 67.56 86 LYS A CA 1
ATOM 606 C C . LYS A 1 86 ? 12.033 3.897 -4.893 1.00 67.56 86 LYS A C 1
ATOM 608 O O . LYS A 1 86 ? 10.886 4.021 -4.494 1.00 67.56 86 LYS A O 1
ATOM 613 N N . GLY A 1 87 ? 12.997 3.372 -4.148 1.00 69.44 87 GLY A N 1
ATOM 614 C CA . GLY A 1 87 ? 12.743 2.851 -2.807 1.00 69.44 87 GLY A CA 1
ATOM 615 C C . GLY A 1 87 ? 13.496 1.562 -2.551 1.00 69.44 87 GLY A C 1
ATOM 616 O O . GLY A 1 87 ? 14.315 1.130 -3.366 1.00 69.44 87 GLY A O 1
ATOM 617 N N . TYR A 1 88 ? 13.216 0.967 -1.401 1.00 73.56 88 TYR A N 1
ATOM 618 C CA . TYR A 1 88 ? 13.831 -0.279 -0.981 1.00 73.56 88 TYR A CA 1
ATOM 619 C C . TYR A 1 88 ? 13.324 -1.466 -1.811 1.00 73.56 88 TYR A C 1
ATOM 621 O O . TY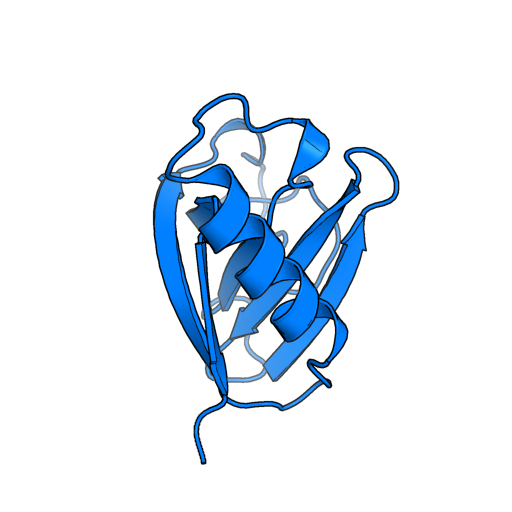R A 1 88 ? 14.098 -2.366 -2.133 1.00 73.56 88 TYR A O 1
ATOM 629 N N . CYS A 1 89 ? 12.054 -1.418 -2.226 1.00 76.69 89 CYS A N 1
ATOM 630 C CA . CYS A 1 89 ? 11.381 -2.500 -2.945 1.00 76.69 89 CYS A CA 1
ATOM 631 C C . CYS A 1 89 ? 11.252 -2.295 -4.452 1.00 76.69 89 CYS A C 1
ATOM 633 O O . CYS A 1 89 ? 10.615 -3.105 -5.116 1.00 76.69 89 CYS A O 1
ATOM 635 N N . ALA A 1 90 ? 11.933 -1.296 -5.023 1.00 74.00 90 ALA A N 1
ATOM 636 C CA . ALA A 1 90 ? 11.920 -1.005 -6.465 1.00 74.00 90 ALA A CA 1
ATOM 637 C C . ALA A 1 90 ? 12.477 -2.143 -7.357 1.00 74.00 90 ALA A C 1
ATOM 639 O O . ALA A 1 90 ? 12.457 -2.068 -8.585 1.00 74.00 90 ALA A O 1
ATOM 640 N N . GLN A 1 91 ? 13.033 -3.196 -6.754 1.00 76.00 91 GLN A N 1
ATOM 641 C CA . GLN A 1 91 ? 13.469 -4.401 -7.460 1.00 76.00 91 GLN A CA 1
ATOM 642 C C . GLN A 1 9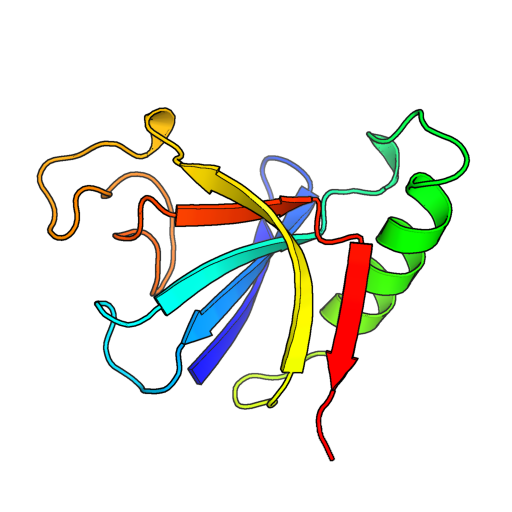1 ? 12.357 -5.457 -7.580 1.00 76.00 91 GLN A C 1
ATOM 644 O O . GLN A 1 91 ? 12.485 -6.368 -8.402 1.00 76.00 91 GLN A O 1
ATOM 649 N N . SER A 1 92 ? 11.283 -5.343 -6.792 1.00 77.88 92 SER A N 1
ATOM 650 C CA . SER A 1 92 ? 10.102 -6.199 -6.901 1.00 77.88 92 SER A CA 1
ATOM 651 C C . SER A 1 92 ? 9.337 -5.893 -8.189 1.00 77.88 92 SER A C 1
ATOM 653 O O . SER A 1 92 ? 9.286 -4.755 -8.639 1.00 77.88 92 SER A O 1
ATOM 655 N N . LEU A 1 93 ? 8.734 -6.930 -8.770 1.00 82.50 93 LEU A N 1
ATOM 656 C CA . LEU A 1 93 ? 7.742 -6.814 -9.847 1.00 82.50 93 LEU A CA 1
ATOM 657 C C . LEU A 1 93 ? 6.319 -7.101 -9.361 1.00 82.50 93 LEU A C 1
ATOM 659 O O . LEU A 1 93 ? 5.372 -7.053 -10.139 1.00 82.50 93 LEU A O 1
ATOM 663 N N . TRP A 1 94 ? 6.175 -7.474 -8.093 1.00 84.81 94 TRP A N 1
ATOM 664 C CA . TRP A 1 94 ? 4.885 -7.695 -7.463 1.00 84.81 94 TRP A CA 1
ATOM 665 C C . TRP A 1 94 ? 4.502 -6.462 -6.667 1.00 84.81 94 TRP A C 1
ATOM 667 O O . TRP A 1 94 ? 5.261 -6.031 -5.790 1.00 84.81 94 TRP A O 1
ATOM 677 N N . GLU A 1 95 ? 3.307 -5.961 -6.953 1.00 87.69 95 GLU A N 1
ATOM 678 C CA . GLU A 1 95 ? 2.740 -4.778 -6.322 1.00 87.69 95 GLU A CA 1
ATOM 679 C C . GLU A 1 95 ? 1.308 -5.056 -5.876 1.00 87.69 95 GLU A C 1
ATOM 681 O O . GLU A 1 95 ? 0.572 -5.824 -6.510 1.00 87.69 95 GLU A O 1
ATOM 686 N N . VAL A 1 96 ? 0.905 -4.437 -4.766 1.00 91.88 96 VAL A N 1
ATOM 687 C CA . VAL A 1 96 ? -0.497 -4.417 -4.349 1.00 91.88 96 VAL A CA 1
ATOM 688 C C . VAL A 1 96 ? -1.037 -3.005 -4.512 1.00 91.88 96 VAL A C 1
ATOM 690 O O . VAL A 1 96 ? -0.765 -2.132 -3.691 1.00 91.88 96 VAL A O 1
ATOM 693 N N . HIS A 1 97 ? -1.830 -2.801 -5.558 1.00 91.31 97 HIS A N 1
ATOM 694 C CA . HIS A 1 97 ? -2.504 -1.544 -5.864 1.00 91.31 97 HIS A CA 1
ATOM 695 C C . HIS A 1 97 ? -3.796 -1.870 -6.655 1.00 91.31 97 HIS A C 1
ATOM 697 O O . HIS A 1 97 ? -3.773 -2.652 -7.605 1.00 91.31 97 HIS A O 1
ATOM 703 N N . PRO A 1 98 ? -4.963 -1.337 -6.248 1.00 92.94 98 PRO A N 1
ATOM 704 C CA . PRO A 1 98 ? -5.127 -0.368 -5.168 1.00 92.94 98 PRO A CA 1
ATOM 705 C C . PRO A 1 98 ? -5.197 -1.040 -3.799 1.00 92.94 98 PRO A C 1
ATOM 707 O O . PRO A 1 98 ? -5.867 -2.064 -3.633 1.00 92.94 98 PRO A O 1
ATOM 710 N N . ILE A 1 99 ? -4.558 -0.435 -2.797 1.00 96.31 99 ILE A N 1
ATOM 711 C CA . ILE A 1 99 ? -4.874 -0.702 -1.394 1.00 96.31 99 ILE A CA 1
ATOM 712 C C . ILE A 1 99 ? -6.163 0.030 -1.022 1.00 96.31 99 ILE A C 1
ATOM 714 O O . ILE A 1 99 ? -6.275 1.244 -1.175 1.00 96.31 99 ILE A O 1
ATOM 718 N N . PHE A 1 100 ? -7.128 -0.712 -0.480 1.00 96.25 100 PHE A N 1
ATOM 719 C CA . PHE A 1 100 ? -8.408 -0.175 -0.001 1.00 96.25 100 PHE A CA 1
ATOM 720 C C . PHE A 1 100 ? -8.647 -0.414 1.494 1.00 96.25 100 PHE A C 1
ATOM 722 O O . PHE A 1 100 ? -9.677 -0.006 2.025 1.00 96.25 100 PHE A O 1
ATOM 729 N N . ASN A 1 101 ? -7.725 -1.088 2.185 1.00 97.06 101 ASN A N 1
ATOM 730 C CA . ASN A 1 101 ? -7.768 -1.242 3.635 1.00 97.06 101 ASN A CA 1
ATOM 731 C C . ASN A 1 101 ? -6.357 -1.380 4.217 1.00 97.06 101 ASN A C 1
ATOM 733 O O . ASN A 1 101 ? -5.530 -2.115 3.674 1.00 97.06 101 ASN A O 1
ATOM 737 N N . ILE A 1 102 ? -6.117 -0.718 5.349 1.00 95.94 102 ILE A N 1
ATOM 738 C CA . ILE A 1 102 ? -4.889 -0.820 6.142 1.00 95.94 102 ILE A CA 1
ATOM 739 C C . ILE A 1 102 ? -5.281 -0.944 7.613 1.00 95.94 102 ILE A C 1
ATOM 741 O O . ILE A 1 102 ? -6.054 -0.139 8.126 1.00 95.94 102 ILE A O 1
ATOM 745 N N . SER A 1 103 ? -4.694 -1.908 8.315 1.00 94.94 103 SER A N 1
ATOM 746 C CA . SER A 1 103 ? -4.789 -2.018 9.770 1.00 94.94 103 SER A CA 1
ATOM 747 C C . SER A 1 103 ? -3.400 -2.110 10.385 1.00 94.94 103 SER A C 1
ATOM 749 O O . SER A 1 103 ? -2.601 -2.950 9.973 1.00 94.94 103 SER A O 1
ATOM 751 N N . LYS A 1 104 ? -3.114 -1.284 11.396 1.00 89.44 104 LYS A N 1
ATOM 752 C CA . LYS A 1 104 ? -1.921 -1.465 12.231 1.00 89.44 104 LYS A CA 1
ATOM 753 C C . LYS A 1 104 ? -2.112 -2.681 13.134 1.00 89.44 104 LYS A C 1
ATOM 755 O O . LYS A 1 104 ? -3.174 -2.840 13.733 1.00 89.44 104 LYS A O 1
ATOM 760 N N . ASN A 1 105 ? -1.088 -3.519 13.221 1.00 85.12 105 ASN A N 1
ATOM 761 C CA . ASN A 1 105 ? -1.053 -4.653 14.132 1.00 85.12 105 ASN A CA 1
ATOM 762 C C . ASN A 1 105 ? -0.582 -4.151 15.509 1.00 85.12 105 ASN A C 1
ATOM 764 O O . ASN A 1 105 ? 0.374 -3.376 15.584 1.00 85.12 105 ASN A O 1
ATOM 768 N N . SER A 1 106 ? -1.288 -4.554 16.567 1.00 69.12 106 SER A N 1
ATOM 769 C CA . SER A 1 106 ? -1.000 -4.203 17.967 1.00 69.12 106 SER A CA 1
ATOM 770 C C . SER A 1 106 ? 0.234 -4.903 18.522 1.00 69.12 106 SER A C 1
ATOM 772 O O . SER A 1 106 ? 0.445 -6.082 18.156 1.00 69.12 106 SER A O 1
#